Protein AF-A0A2N2D5V9-F1 (afdb_monomer)

Mean predicted aligned error: 5.67 Å

Foldseek 3Di:
DDFDWWDFDADPVRHTAWTQDPVGIWGFPDFPDKDWDCDCVVVVQFIKIWTFTQTPVRWTFIKIARPVVRIITTDDTDD

Radius of gyration: 12.58 Å; Cα co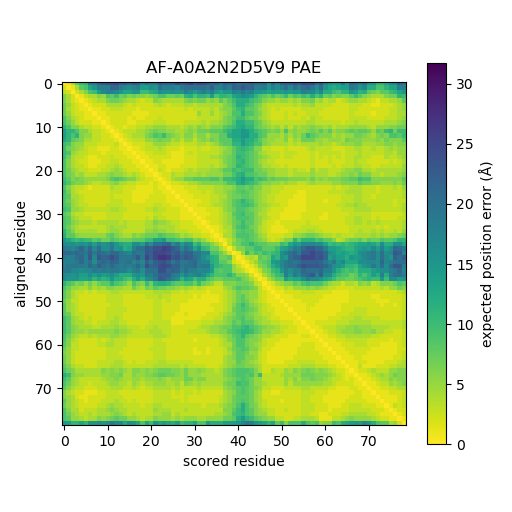ntacts (8 Å, |Δi|>4): 165; chains: 1; bounding box: 24×29×39 Å

Nearest PDB structures (foldseek):
  3nvq-assembly1_A  TM=6.440E-01  e=9.309E+00  Homo sapiens
  4r5j-assembly2_B-2  TM=6.458E-01  e=9.309E+00  Escherichia coli K-12

Structure (mmCIF, N/CA/C/O backbone):
data_AF-A0A2N2D5V9-F1
#
_entry.id   AF-A0A2N2D5V9-F1
#
loop_
_atom_site.group_PDB
_atom_site.id
_atom_site.type_symbol
_atom_site.label_atom_id
_atom_site.label_alt_id
_atom_site.label_comp_id
_atom_site.label_asym_id
_atom_site.label_entity_id
_atom_site.label_seq_id
_atom_site.pdbx_PDB_ins_code
_atom_site.Cartn_x
_atom_site.Cartn_y
_atom_site.Cartn_z
_atom_site.occupancy
_atom_site.B_iso_or_equiv
_atom_site.auth_seq_id
_atom_site.auth_comp_id
_atom_site.auth_asym_id
_atom_site.auth_atom_id
_atom_site.pdbx_PDB_model_num
ATOM 1 N N . MET A 1 1 ? 10.455 14.217 -0.920 1.00 47.56 1 MET A N 1
ATOM 2 C CA . MET A 1 1 ? 9.882 13.341 0.122 1.00 47.56 1 MET A CA 1
ATOM 3 C C . MET A 1 1 ? 10.030 11.924 -0.405 1.00 47.56 1 MET A C 1
ATOM 5 O O . MET A 1 1 ? 9.437 11.632 -1.431 1.00 47.56 1 MET A O 1
ATOM 9 N N . LEU A 1 2 ? 10.942 11.123 0.151 1.00 54.03 2 LEU A N 1
ATOM 10 C CA . LEU A 1 2 ? 11.171 9.754 -0.325 1.00 54.03 2 LEU A CA 1
ATOM 11 C C . LEU A 1 2 ? 10.104 8.863 0.313 1.00 54.03 2 LEU A C 1
ATOM 13 O O . LEU A 1 2 ? 10.030 8.782 1.537 1.00 54.03 2 LEU A O 1
ATOM 17 N N . SER A 1 3 ? 9.257 8.248 -0.506 1.00 68.94 3 SER A N 1
ATOM 18 C CA . SER A 1 3 ? 8.342 7.201 -0.061 1.00 68.94 3 SER A CA 1
ATOM 19 C C . SER A 1 3 ? 9.171 6.026 0.457 1.00 68.94 3 SER A C 1
ATOM 21 O O . SER A 1 3 ? 10.005 5.491 -0.272 1.00 68.94 3 SER A O 1
ATOM 23 N N . LEU A 1 4 ? 8.986 5.655 1.724 1.00 78.62 4 LEU A N 1
ATOM 24 C CA . LEU A 1 4 ? 9.706 4.534 2.326 1.00 78.62 4 LEU A CA 1
ATOM 25 C C . LEU A 1 4 ? 9.129 3.202 1.825 1.00 78.62 4 LEU A C 1
ATOM 27 O O . LEU A 1 4 ? 7.904 3.100 1.669 1.00 78.62 4 LEU A O 1
ATOM 31 N N . PRO A 1 5 ? 9.981 2.185 1.590 1.00 88.69 5 PRO A N 1
ATOM 32 C CA . PRO A 1 5 ? 9.502 0.860 1.244 1.00 88.69 5 PRO A CA 1
ATOM 33 C C . PRO A 1 5 ? 8.712 0.275 2.419 1.00 88.69 5 PRO A C 1
ATOM 35 O O . PRO A 1 5 ? 9.114 0.375 3.582 1.00 88.69 5 PRO A O 1
ATOM 38 N N . ILE A 1 6 ? 7.576 -0.338 2.111 1.00 92.94 6 ILE A N 1
ATOM 39 C CA . ILE A 1 6 ? 6.701 -1.014 3.066 1.00 92.94 6 ILE A CA 1
ATOM 40 C C . ILE A 1 6 ? 6.561 -2.483 2.694 1.00 92.94 6 ILE A C 1
ATOM 42 O O . ILE A 1 6 ? 6.732 -2.881 1.544 1.00 92.94 6 ILE A O 1
ATOM 46 N N . ILE A 1 7 ? 6.205 -3.306 3.677 1.00 94.19 7 ILE A N 1
ATOM 47 C CA . ILE A 1 7 ? 5.950 -4.723 3.438 1.00 94.19 7 ILE A CA 1
ATOM 48 C C . ILE A 1 7 ? 4.446 -4.925 3.291 1.00 94.19 7 ILE A C 1
ATOM 50 O O . ILE A 1 7 ? 3.671 -4.639 4.209 1.00 94.19 7 ILE A O 1
ATOM 54 N N . VAL A 1 8 ? 4.047 -5.450 2.138 1.00 94.25 8 VAL A N 1
ATOM 55 C CA . VAL A 1 8 ? 2.658 -5.757 1.802 1.00 94.25 8 VAL A CA 1
ATOM 56 C C . VAL A 1 8 ? 2.556 -7.243 1.487 1.00 94.25 8 VAL A C 1
ATOM 58 O O . VAL A 1 8 ? 3.304 -7.775 0.670 1.00 94.25 8 VAL A O 1
ATOM 61 N N . LEU A 1 9 ? 1.632 -7.927 2.153 1.00 94.38 9 LEU A N 1
ATOM 62 C CA . LEU A 1 9 ? 1.265 -9.298 1.819 1.00 94.38 9 LEU A CA 1
ATOM 63 C C . LEU A 1 9 ? 0.204 -9.260 0.730 1.00 94.38 9 LEU A C 1
ATOM 65 O O . LEU A 1 9 ? -0.794 -8.552 0.867 1.00 94.38 9 LEU A O 1
ATOM 69 N N . CYS A 1 10 ? 0.409 -10.052 -0.317 1.00 92.50 10 CYS A N 1
ATOM 70 C CA . CYS A 1 10 ? -0.535 -10.209 -1.414 1.00 92.50 10 CYS A CA 1
ATOM 71 C C . CYS A 1 10 ? -1.179 -11.597 -1.386 1.00 92.50 10 CYS A C 1
ATOM 73 O O . CYS A 1 10 ? -0.605 -12.551 -0.862 1.00 92.50 10 CYS A O 1
ATOM 75 N N . ASN A 1 11 ? -2.373 -11.715 -1.962 1.00 90.81 11 ASN A N 1
ATOM 76 C CA . ASN A 1 11 ? -2.982 -13.014 -2.236 1.00 90.81 11 ASN A CA 1
ATOM 77 C C . ASN A 1 11 ? -2.424 -13.640 -3.531 1.00 90.81 11 ASN A C 1
ATOM 79 O O . ASN A 1 11 ? -1.626 -13.037 -4.247 1.00 90.81 11 ASN A O 1
ATOM 83 N N . ASN A 1 12 ? -2.917 -14.831 -3.879 1.00 86.75 12 ASN A N 1
ATOM 84 C CA . ASN A 1 12 ? -2.532 -15.556 -5.099 1.00 86.75 12 ASN A CA 1
ATOM 85 C C . ASN A 1 12 ? -2.858 -14.806 -6.408 1.00 86.75 12 ASN A C 1
ATOM 87 O O . ASN A 1 12 ? -2.359 -15.178 -7.462 1.00 86.75 12 ASN A O 1
ATOM 91 N N . CYS A 1 13 ? -3.697 -13.768 -6.358 1.00 85.44 13 CYS A N 1
ATOM 92 C CA . CYS A 1 13 ? -4.034 -12.902 -7.492 1.00 85.44 13 CYS A CA 1
ATOM 93 C C . CYS A 1 13 ? -3.232 -11.587 -7.489 1.00 85.44 13 CYS A C 1
ATOM 95 O O . CYS A 1 13 ? -3.619 -10.651 -8.183 1.00 85.44 13 CYS A O 1
ATOM 97 N N . LEU A 1 14 ? -2.163 -11.490 -6.685 1.00 82.06 14 LEU A N 1
ATOM 98 C CA . LEU A 1 14 ? -1.329 -10.291 -6.514 1.00 82.06 14 LEU A CA 1
ATOM 99 C C . LEU A 1 14 ? -2.076 -9.063 -5.966 1.00 82.06 14 LEU A C 1
ATOM 101 O O . LEU A 1 14 ? -1.596 -7.940 -6.098 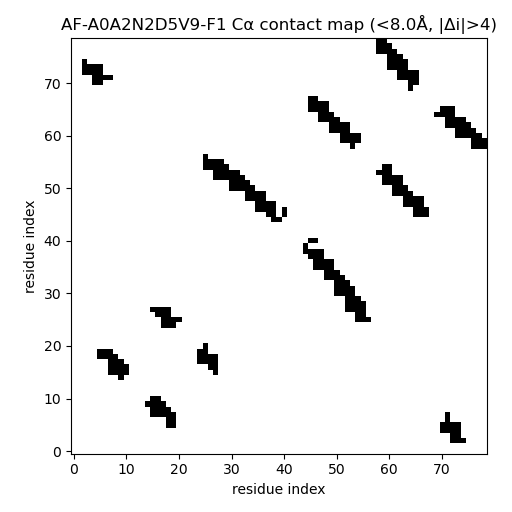1.00 82.06 14 LEU A O 1
ATOM 105 N N . LYS A 1 15 ? -3.234 -9.254 -5.323 1.00 86.31 15 LYS A N 1
ATOM 106 C CA . LYS A 1 15 ? -3.948 -8.165 -4.645 1.00 86.31 15 LYS A CA 1
ATOM 107 C C . LYS A 1 15 ? -3.444 -8.014 -3.211 1.00 86.31 15 LYS A C 1
ATOM 109 O O . LYS A 1 15 ? -3.286 -9.038 -2.537 1.00 86.31 15 LYS A O 1
ATOM 114 N N . PRO A 1 16 ? -3.240 -6.781 -2.722 1.00 92.25 16 PRO A N 1
ATOM 115 C CA . PRO A 1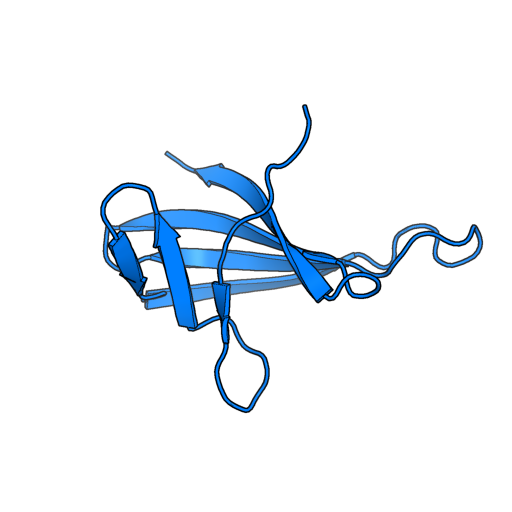 16 ? -2.774 -6.554 -1.364 1.00 92.25 16 PRO A CA 1
ATOM 116 C C . PRO A 1 16 ? -3.859 -6.967 -0.359 1.00 92.25 16 PRO A C 1
ATOM 118 O O . PRO A 1 16 ? -5.027 -6.619 -0.513 1.00 92.25 16 PRO A O 1
ATOM 121 N N . ILE A 1 17 ? -3.469 -7.727 0.667 1.00 95.00 17 ILE A N 1
ATOM 122 C CA . ILE A 1 17 ? -4.364 -8.219 1.731 1.00 95.00 17 ILE A CA 1
ATOM 123 C C . ILE A 1 17 ? -3.976 -7.724 3.124 1.00 95.00 17 ILE A C 1
ATOM 125 O O . ILE A 1 17 ? -4.848 -7.557 3.975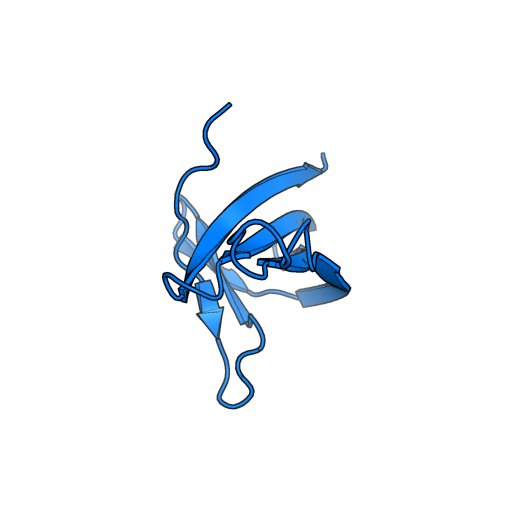 1.00 95.00 17 ILE A O 1
ATOM 129 N N . LYS A 1 18 ? -2.683 -7.497 3.388 1.00 95.38 18 LYS A N 1
ATOM 130 C CA . LYS A 1 18 ? -2.198 -6.976 4.674 1.00 95.38 18 LYS A CA 1
ATOM 131 C C . LYS A 1 18 ? -1.028 -6.036 4.462 1.00 95.38 18 LYS A C 1
ATOM 133 O O . LYS A 1 18 ? -0.204 -6.264 3.578 1.00 95.38 18 LYS A O 1
ATOM 138 N N . VAL A 1 19 ? -0.909 -5.044 5.332 1.00 94.19 19 VAL A N 1
ATOM 139 C CA . VAL A 1 19 ? 0.219 -4.109 5.361 1.00 94.19 19 VAL A CA 1
ATOM 140 C C . VAL A 1 19 ? 0.928 -4.216 6.706 1.00 94.19 19 VAL A C 1
ATOM 142 O O . VAL A 1 19 ? 0.286 -4.300 7.757 1.00 94.19 19 VAL A O 1
ATOM 145 N N . LYS A 1 20 ? 2.261 -4.236 6.682 1.00 94.06 20 LYS A N 1
ATOM 146 C CA . LYS A 1 20 ? 3.090 -4.179 7.886 1.00 94.06 20 LYS A CA 1
ATOM 147 C C . LYS A 1 20 ? 3.148 -2.735 8.384 1.00 94.06 20 LYS A C 1
ATOM 149 O O . LYS A 1 20 ? 3.635 -1.853 7.685 1.00 94.06 20 LYS A O 1
ATOM 154 N N . GLN A 1 21 ? 2.671 -2.514 9.600 1.00 89.31 21 GLN A N 1
ATOM 155 C CA . GLN A 1 21 ? 2.823 -1.272 10.352 1.00 89.31 21 GLN A CA 1
ATOM 156 C C . GLN A 1 21 ? 3.779 -1.474 11.540 1.00 89.31 21 GLN A C 1
ATOM 158 O O . GLN A 1 21 ? 4.156 -2.607 11.853 1.00 89.31 21 GLN A O 1
ATOM 163 N N . GLU A 1 22 ? 4.124 -0.392 12.247 1.00 86.88 22 GLU A N 1
ATOM 164 C CA . GLU A 1 22 ? 4.969 -0.440 13.455 1.00 86.88 22 GLU A CA 1
ATOM 165 C C . GLU A 1 22 ? 4.414 -1.398 14.520 1.00 86.88 22 GLU A C 1
ATOM 167 O O . GLU A 1 22 ? 5.156 -2.176 15.114 1.00 86.88 22 GLU A O 1
ATOM 172 N N . LYS A 1 23 ? 3.089 -1.393 14.714 1.00 88.31 23 LYS A N 1
ATOM 173 C CA . LYS A 1 23 ? 2.394 -2.221 15.714 1.00 88.31 23 LYS A CA 1
ATOM 174 C C . LYS A 1 23 ? 2.156 -3.670 15.270 1.00 88.31 23 LYS A C 1
ATOM 176 O O . LYS A 1 23 ? 1.678 -4.473 16.065 1.00 88.31 23 LYS A O 1
ATOM 181 N N . GLY A 1 24 ? 2.467 -4.020 14.019 1.00 93.44 24 GLY A N 1
ATOM 182 C CA . GLY A 1 24 ? 2.246 -5.360 13.475 1.00 93.44 24 GLY A CA 1
ATOM 183 C C . GLY A 1 24 ? 1.555 -5.367 12.114 1.00 93.44 24 GLY A C 1
ATOM 184 O O . GLY A 1 24 ? 1.583 -4.392 11.370 1.00 93.44 24 GLY A O 1
ATOM 185 N N . TRP A 1 25 ? 0.972 -6.510 11.758 1.00 95.38 25 TRP A N 1
ATOM 186 C CA . TRP A 1 25 ? 0.224 -6.661 10.511 1.00 95.38 25 TRP A CA 1
ATOM 187 C C . TRP A 1 25 ? -1.202 -6.157 10.671 1.00 95.38 25 TRP A C 1
ATOM 189 O O . TRP A 1 25 ? -1.898 -6.580 11.592 1.00 95.38 25 TRP A O 1
ATOM 199 N N . VAL A 1 26 ? -1.646 -5.327 9.732 1.00 95.31 26 VAL A N 1
ATOM 200 C CA . VAL A 1 26 ? -3.032 -4.863 9.656 1.00 95.31 26 VAL A CA 1
ATOM 201 C C . VAL A 1 26 ? -3.651 -5.351 8.355 1.00 95.31 26 VAL A C 1
ATOM 203 O O . VAL A 1 26 ? -3.040 -5.262 7.290 1.00 95.31 26 VAL A O 1
ATOM 206 N N . GLU A 1 27 ? -4.847 -5.917 8.458 1.00 96.38 27 GLU A N 1
ATOM 207 C CA . GLU A 1 27 ? -5.623 -6.399 7.318 1.00 96.38 27 GLU A CA 1
ATOM 208 C C . GLU A 1 27 ? -6.264 -5.246 6.547 1.00 96.38 27 GLU A C 1
ATOM 210 O O . GLU A 1 27 ? -6.761 -4.288 7.139 1.00 96.38 27 GLU A O 1
ATOM 215 N N . I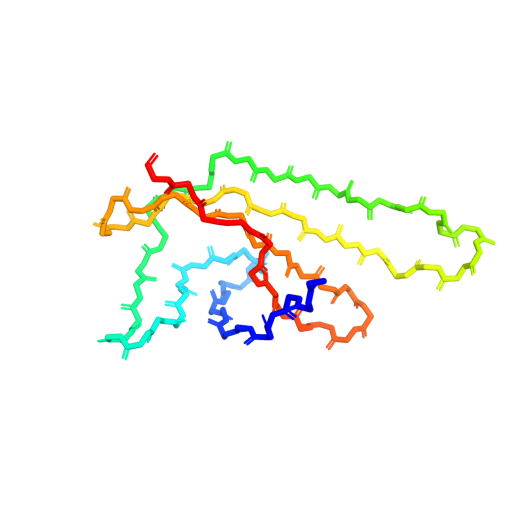LE A 1 28 ? -6.274 -5.370 5.221 1.00 95.50 28 ILE A N 1
ATOM 216 C CA . ILE A 1 28 ? -7.041 -4.499 4.334 1.00 95.50 28 ILE A CA 1
ATOM 217 C C . ILE A 1 28 ? -8.496 -4.954 4.408 1.00 95.50 28 ILE A C 1
ATOM 219 O O . ILE A 1 28 ? -8.812 -6.094 4.067 1.00 95.50 28 ILE A O 1
ATOM 223 N N . ALA A 1 29 ? -9.362 -4.077 4.908 1.00 95.38 29 ALA A N 1
ATOM 224 C CA . ALA A 1 29 ? -10.798 -4.301 4.955 1.00 95.38 29 ALA A CA 1
ATOM 225 C C . ALA A 1 29 ? -11.401 -4.179 3.551 1.00 95.38 29 ALA A C 1
ATOM 227 O O . ALA A 1 29 ? -12.179 -5.038 3.139 1.00 95.38 29 ALA A O 1
ATOM 228 N N . GLU A 1 30 ? -10.984 -3.154 2.806 1.00 94.88 30 GLU A N 1
ATOM 229 C CA . GLU A 1 30 ? -11.485 -2.862 1.467 1.00 94.88 30 GLU A CA 1
ATOM 230 C C . GLU A 1 30 ? -10.415 -2.170 0.609 1.00 94.88 30 GLU A C 1
ATOM 232 O O . GLU A 1 30 ? -9.599 -1.388 1.101 1.00 94.88 30 GLU A O 1
ATOM 237 N N . ILE A 1 31 ? -10.415 -2.453 -0.696 1.00 94.62 31 ILE A N 1
ATOM 238 C CA . ILE A 1 31 ? -9.666 -1.668 -1.684 1.00 94.62 31 ILE A CA 1
ATOM 239 C C . ILE A 1 31 ? -10.656 -0.667 -2.274 1.00 94.62 31 ILE A C 1
ATOM 241 O O . ILE A 1 31 ? -11.511 -1.050 -3.068 1.00 94.62 31 ILE A O 1
ATOM 245 N N . LEU A 1 32 ? -10.531 0.596 -1.874 1.00 94.81 32 LEU A N 1
ATOM 246 C CA . LEU A 1 32 ? -11.414 1.680 -2.301 1.00 94.81 32 LEU A CA 1
ATOM 247 C C . LEU A 1 32 ? -11.190 2.035 -3.774 1.00 94.81 32 LEU A C 1
ATOM 249 O O . LEU A 1 32 ? -12.133 2.348 -4.493 1.00 94.81 32 LEU A O 1
ATOM 253 N N . GLU A 1 33 ? -9.935 2.002 -4.224 1.00 94.31 33 GLU A N 1
ATOM 254 C CA . GLU A 1 33 ? -9.571 2.370 -5.591 1.00 94.31 33 GLU A CA 1
ATOM 255 C C . GLU A 1 33 ? -8.265 1.681 -6.012 1.00 94.31 33 GLU A C 1
ATOM 257 O O . GLU A 1 33 ? -7.390 1.418 -5.183 1.00 94.31 33 GLU A O 1
ATOM 262 N N . CYS A 1 34 ? -8.131 1.376 -7.303 1.00 92.56 34 CYS A N 1
ATOM 263 C CA . CYS A 1 34 ? -6.942 0.767 -7.894 1.00 92.56 34 CYS A CA 1
ATOM 264 C C . CYS A 1 34 ? -6.727 1.351 -9.291 1.00 92.56 34 CYS A C 1
ATOM 266 O O . CYS A 1 34 ? -7.619 1.253 -10.135 1.00 92.56 34 CYS A O 1
ATOM 268 N N . TRP A 1 35 ? -5.554 1.929 -9.548 1.00 91.12 35 TRP A N 1
ATOM 269 C CA . TRP A 1 35 ? -5.221 2.506 -10.849 1.00 91.12 35 TRP A CA 1
ATOM 270 C C . TRP A 1 35 ? -3.760 2.271 -11.217 1.00 91.12 35 TRP A C 1
ATOM 272 O O . TRP A 1 35 ? -2.883 2.116 -10.366 1.00 91.12 35 TRP A O 1
ATOM 282 N N . HIS A 1 36 ? -3.510 2.223 -12.520 1.00 87.19 36 HIS A N 1
ATOM 283 C CA . HIS A 1 36 ? -2.168 2.142 -13.072 1.00 87.19 36 HIS A CA 1
ATOM 284 C C . HIS A 1 36 ? -1.704 3.550 -13.410 1.00 87.19 36 HIS A C 1
ATOM 286 O O . HIS A 1 36 ? -2.379 4.261 -14.153 1.00 87.19 36 HIS A O 1
ATOM 292 N N . ASP A 1 37 ? -0.559 3.939 -12.867 1.00 80.94 37 ASP A N 1
ATOM 293 C CA . ASP A 1 37 ? 0.169 5.098 -13.349 1.00 80.94 37 ASP A CA 1
ATOM 294 C C . ASP A 1 37 ? 1.220 4.596 -14.336 1.00 80.94 37 ASP A C 1
ATOM 296 O O . ASP A 1 37 ? 2.245 4.010 -13.972 1.00 80.94 37 ASP A O 1
ATOM 300 N N . THR A 1 38 ? 0.902 4.762 -15.614 1.00 65.94 38 THR A N 1
ATOM 301 C CA . THR A 1 38 ? 1.778 4.402 -16.729 1.00 65.94 38 THR A CA 1
ATOM 302 C C . THR A 1 38 ? 2.861 5.445 -16.996 1.00 65.94 38 THR A C 1
ATOM 304 O O . THR A 1 38 ? 3.599 5.266 -17.960 1.00 65.94 38 THR A O 1
ATOM 307 N N . GLY A 1 39 ? 2.974 6.513 -16.189 1.00 62.56 39 GLY A N 1
ATOM 308 C CA . GLY A 1 39 ? 4.028 7.525 -16.304 1.00 62.56 39 GLY A CA 1
ATOM 309 C C . GLY A 1 39 ? 4.302 7.995 -17.740 1.00 62.56 39 GLY A C 1
ATOM 310 O O . GLY A 1 39 ? 3.481 7.854 -18.653 1.00 62.56 39 GLY A O 1
ATOM 311 N N . CYS A 1 40 ? 5.500 8.519 -17.976 1.00 57.50 40 CYS A N 1
ATOM 312 C CA . CYS A 1 40 ? 6.054 8.589 -19.325 1.00 57.50 40 CYS A CA 1
ATOM 313 C C . CYS A 1 40 ? 6.806 7.281 -19.616 1.00 57.50 40 CYS A C 1
ATOM 315 O O . CYS A 1 40 ? 8.028 7.284 -19.743 1.00 57.50 40 CYS A O 1
ATOM 317 N N . TRP A 1 41 ? 6.100 6.150 -19.730 1.00 58.22 41 TRP A N 1
ATOM 318 C CA . TRP A 1 41 ? 6.662 4.836 -20.105 1.00 58.22 41 TRP A CA 1
ATOM 319 C C . TRP A 1 41 ? 7.576 4.869 -21.349 1.00 58.22 41 TRP A C 1
ATOM 321 O O . TRP A 1 41 ? 8.505 4.073 -21.467 1.00 58.22 41 TRP A O 1
ATOM 331 N N . TRP A 1 42 ? 7.397 5.849 -22.244 1.00 58.44 42 TRP A N 1
ATOM 332 C CA . TRP A 1 42 ? 8.283 6.103 -23.389 1.00 58.44 42 TRP A CA 1
ATOM 333 C C . TRP A 1 42 ? 9.660 6.703 -23.036 1.00 58.44 42 TRP A C 1
ATOM 335 O O . TRP A 1 42 ? 10.529 6.764 -23.903 1.00 58.44 42 TRP A O 1
ATOM 345 N N . GLN A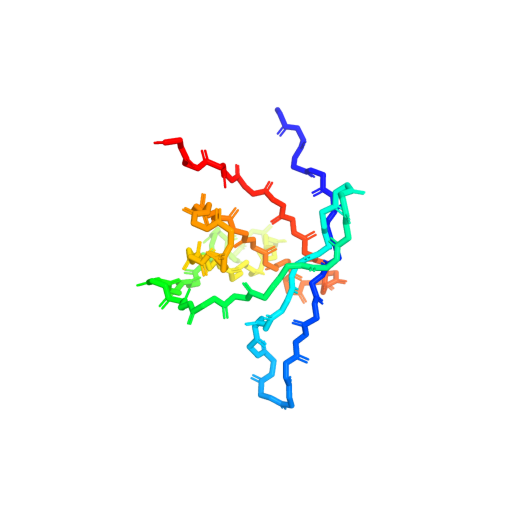 1 43 ? 9.886 7.152 -21.799 1.00 67.00 43 GLN A N 1
ATOM 346 C CA . GLN A 1 43 ? 11.17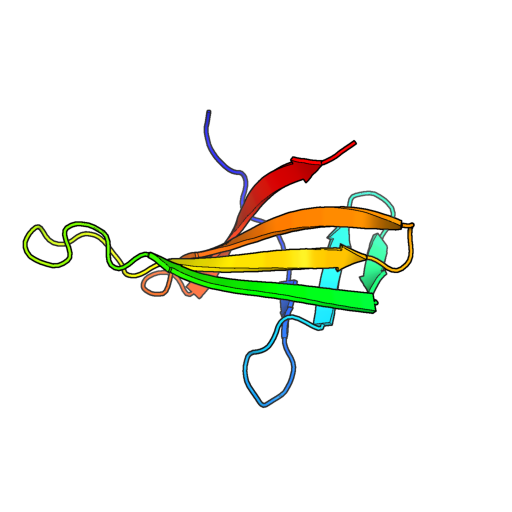7 7.651 -21.299 1.00 67.00 43 GLN A CA 1
ATOM 347 C C . GLN A 1 43 ? 11.874 6.682 -20.329 1.00 67.00 43 GLN A C 1
ATOM 349 O O . GLN A 1 43 ? 12.887 7.047 -19.735 1.00 67.00 43 GLN A O 1
ATOM 354 N N . GLY A 1 44 ? 11.377 5.448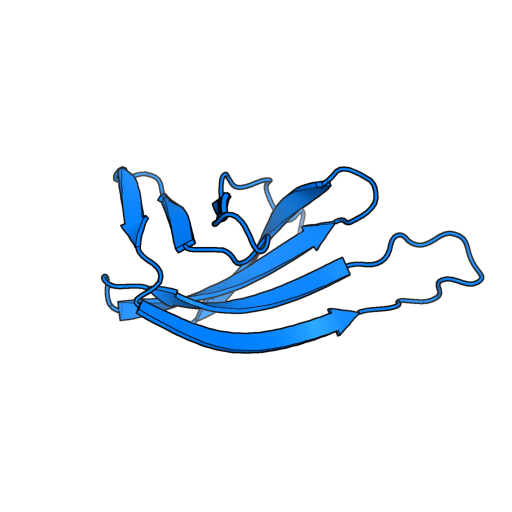 -20.186 1.00 60.59 44 GLY A N 1
ATOM 355 C CA . GLY A 1 44 ? 11.975 4.441 -19.302 1.00 60.59 44 GLY A CA 1
ATOM 356 C C . GLY A 1 44 ? 11.539 4.541 -17.837 1.00 60.59 44 GLY A C 1
ATOM 357 O O . GLY A 1 44 ? 12.207 3.982 -16.972 1.00 60.59 44 GLY A O 1
ATOM 358 N N . GLU A 1 45 ? 10.435 5.237 -17.545 1.00 64.56 45 GLU A N 1
ATOM 359 C CA . GLU A 1 45 ? 9.808 5.183 -16.222 1.00 64.56 45 GLU A CA 1
ATOM 360 C C . GLU A 1 45 ? 9.076 3.849 -16.016 1.00 64.56 45 GLU A C 1
ATOM 362 O O . GLU A 1 45 ? 8.331 3.391 -16.883 1.00 64.56 45 GLU A O 1
ATOM 367 N N . SER A 1 46 ? 9.289 3.230 -14.852 1.00 66.81 46 SER A N 1
ATOM 368 C CA . SER A 1 46 ? 8.635 1.983 -14.453 1.00 66.81 46 SER A CA 1
ATOM 369 C C . SER A 1 46 ? 7.138 2.182 -14.225 1.00 66.81 46 SER A C 1
ATOM 371 O O . SER A 1 46 ? 6.728 3.136 -13.559 1.00 66.81 46 SER A O 1
ATOM 373 N N . GLU A 1 47 ? 6.329 1.238 -14.708 1.00 80.69 47 GLU A N 1
ATOM 374 C CA . GLU A 1 47 ? 4.897 1.191 -14.408 1.00 80.69 47 GLU A CA 1
ATOM 375 C C . GLU A 1 47 ? 4.670 1.081 -12.894 1.00 80.69 47 GLU A C 1
ATOM 377 O O . GLU A 1 47 ? 5.270 0.239 -12.214 1.00 80.69 47 GLU A O 1
ATOM 382 N N . LYS A 1 48 ? 3.771 1.909 -12.359 1.00 87.75 48 LYS A N 1
ATOM 383 C CA . LYS A 1 48 ? 3.376 1.862 -10.948 1.00 87.75 48 LYS A CA 1
ATOM 384 C C . LYS A 1 48 ? 1.907 1.508 -10.840 1.00 87.75 48 LYS A C 1
ATOM 386 O O . LYS A 1 48 ? 1.074 1.979 -11.613 1.00 87.75 48 LYS A O 1
ATOM 391 N N . VAL A 1 49 ? 1.573 0.683 -9.857 1.00 90.56 49 VAL A N 1
ATOM 392 C CA . VAL A 1 49 ? 0.177 0.357 -9.546 1.00 90.56 49 VAL A CA 1
ATOM 393 C C . VAL A 1 49 ? -0.162 0.916 -8.189 1.00 90.56 49 VAL A C 1
ATOM 395 O O . VAL A 1 49 ? 0.416 0.489 -7.192 1.00 90.56 49 VAL A O 1
ATOM 398 N N . PHE A 1 50 ? -1.100 1.848 -8.160 1.00 92.94 50 PHE A N 1
ATOM 399 C CA . PHE A 1 50 ? -1.570 2.496 -6.951 1.00 92.94 50 PHE A CA 1
ATOM 400 C C . PHE A 1 50 ? -2.834 1.817 -6.434 1.00 92.94 50 PHE A C 1
ATOM 402 O O . PHE A 1 50 ? -3.710 1.407 -7.198 1.00 92.94 50 PHE A O 1
ATOM 409 N N . TYR A 1 51 ? -2.924 1.733 -5.112 1.00 94.31 51 TYR A N 1
ATOM 410 C CA . TYR A 1 51 ? -4.061 1.208 -4.379 1.00 94.31 51 TYR A CA 1
ATOM 411 C C . TYR A 1 51 ? -4.418 2.181 -3.263 1.00 94.31 51 TYR A C 1
ATOM 413 O O . TYR A 1 51 ? -3.596 2.454 -2.381 1.00 94.31 51 TYR A O 1
ATOM 421 N N . ARG A 1 52 ? -5.667 2.641 -3.254 1.00 95.62 52 ARG A N 1
ATOM 422 C CA . ARG A 1 52 ? -6.267 3.253 -2.071 1.00 95.62 52 ARG A CA 1
ATOM 423 C C . ARG A 1 52 ? -6.949 2.155 -1.270 1.00 95.62 52 ARG A C 1
ATOM 425 O O . ARG A 1 52 ? -7.864 1.496 -1.759 1.00 95.62 52 ARG A O 1
ATOM 432 N N . ILE A 1 53 ? -6.483 1.950 -0.048 1.00 95.38 53 ILE A N 1
ATOM 433 C CA . ILE A 1 53 ? -6.908 0.861 0.828 1.00 95.38 53 ILE A CA 1
ATOM 434 C C . ILE A 1 53 ? -7.499 1.417 2.118 1.00 95.38 53 ILE A C 1
ATOM 436 O O . ILE A 1 53 ? -6.966 2.364 2.696 1.00 95.38 53 ILE A O 1
ATOM 440 N N . HIS A 1 54 ? -8.582 0.801 2.575 1.00 95.88 54 HIS A N 1
ATOM 441 C CA . HIS A 1 54 ? -9.125 0.970 3.916 1.00 95.88 54 HIS A CA 1
ATOM 442 C C . HIS A 1 54 ? -8.686 -0.219 4.762 1.00 95.88 54 HIS A C 1
ATOM 444 O O . HIS A 1 54 ? -8.847 -1.382 4.377 1.00 95.88 54 HIS A O 1
ATOM 450 N N . LEU A 1 55 ? -8.055 0.069 5.888 1.00 94.75 55 LEU A N 1
ATOM 451 C CA . LEU A 1 55 ? -7.529 -0.925 6.805 1.00 94.75 55 LEU A CA 1
ATOM 452 C C . LEU A 1 55 ? -8.536 -1.211 7.923 1.00 94.75 55 LEU A C 1
ATOM 454 O O . LEU A 1 55 ? -9.367 -0.381 8.274 1.00 94.75 55 LEU A O 1
ATOM 458 N N . ARG A 1 56 ? -8.445 -2.401 8.524 1.00 94.31 56 ARG A N 1
ATOM 459 C CA . ARG A 1 56 ? -9.297 -2.822 9.655 1.00 94.31 56 ARG A CA 1
ATOM 460 C C . ARG A 1 56 ? -9.153 -1.947 10.907 1.00 94.31 56 ARG A C 1
ATOM 462 O O . ARG A 1 56 ? -10.012 -2.024 11.777 1.00 94.31 56 ARG A O 1
ATOM 469 N N . ASP A 1 57 ? -8.071 -1.180 11.018 1.00 92.69 57 ASP A N 1
ATOM 470 C CA . ASP A 1 57 ? -7.850 -0.174 12.067 1.00 92.69 57 ASP A CA 1
ATOM 471 C C . ASP A 1 57 ? -8.467 1.195 11.715 1.00 92.69 57 ASP A C 1
ATOM 473 O O . ASP A 1 57 ? -8.151 2.187 12.362 1.00 92.69 57 ASP A O 1
ATOM 477 N N . ASP A 1 58 ? -9.340 1.222 10.704 1.00 92.31 58 ASP A N 1
ATOM 478 C CA . ASP A 1 58 ? -10.051 2.379 10.153 1.00 92.31 58 ASP A CA 1
ATOM 479 C C . ASP A 1 58 ? -9.168 3.400 9.415 1.00 92.31 58 ASP A C 1
ATOM 481 O O . ASP A 1 58 ? -9.659 4.394 8.887 1.00 92.31 58 ASP A O 1
ATOM 485 N N . ALA A 1 59 ? -7.864 3.134 9.284 1.00 91.88 59 ALA A N 1
ATOM 486 C CA . ALA A 1 59 ? -6.963 4.005 8.543 1.00 91.88 59 ALA A CA 1
ATOM 487 C C . ALA A 1 59 ? -7.132 3.839 7.025 1.00 91.88 59 ALA A C 1
ATOM 489 O O . ALA A 1 59 ? -7.133 2.722 6.495 1.00 91.88 59 ALA A O 1
ATOM 490 N N . ILE A 1 60 ? -7.164 4.956 6.297 1.00 95.12 60 ILE A N 1
ATOM 491 C CA . ILE A 1 60 ? -7.116 4.955 4.832 1.00 95.12 60 ILE A CA 1
ATOM 492 C C . ILE A 1 60 ? -5.699 5.308 4.380 1.00 95.12 60 ILE A C 1
ATOM 494 O O . ILE A 1 60 ? -5.116 6.315 4.789 1.00 95.12 60 ILE A O 1
ATOM 498 N N . LYS A 1 61 ? -5.119 4.470 3.520 1.00 94.06 61 LYS A N 1
ATOM 499 C CA . LYS A 1 61 ? -3.760 4.661 2.997 1.00 94.06 61 LYS A CA 1
ATOM 500 C C . LYS A 1 61 ? -3.733 4.507 1.488 1.00 94.06 61 LYS A C 1
ATOM 502 O O . LYS A 1 61 ? -4.479 3.726 0.908 1.00 94.06 61 LYS A O 1
ATOM 507 N N . GLU A 1 62 ? -2.836 5.247 0.861 1.00 94.75 62 GLU A N 1
ATOM 508 C CA . GLU A 1 62 ? -2.480 5.099 -0.539 1.00 94.75 62 GLU A CA 1
ATOM 509 C C . GLU A 1 62 ? -1.098 4.469 -0.609 1.00 94.75 62 GLU A C 1
ATOM 511 O O . GLU A 1 62 ? -0.118 5.022 -0.097 1.00 94.75 62 GLU A O 1
ATOM 516 N N . ILE A 1 63 ? -1.035 3.289 -1.209 1.00 93.69 63 ILE A N 1
ATOM 517 C CA . ILE A 1 63 ? 0.196 2.535 -1.415 1.00 93.69 63 ILE A CA 1
ATOM 518 C C . ILE A 1 63 ? 0.377 2.299 -2.906 1.00 93.69 63 ILE A C 1
ATOM 520 O O . ILE A 1 63 ? -0.605 2.228 -3.644 1.00 93.69 63 ILE A O 1
ATOM 524 N N . PHE A 1 64 ? 1.613 2.136 -3.356 1.00 92.62 64 PHE A N 1
ATOM 525 C CA . PHE A 1 64 ? 1.867 1.696 -4.721 1.00 92.62 64 PHE A CA 1
ATOM 526 C C . PHE A 1 64 ? 2.909 0.598 -4.773 1.00 92.62 64 PHE A C 1
ATOM 528 O O . PHE A 1 64 ? 3.776 0.510 -3.905 1.00 92.62 64 PHE A O 1
ATOM 535 N N . GLN A 1 65 ? 2.807 -0.230 -5.804 1.00 91.06 65 GLN A N 1
ATOM 536 C CA . GLN A 1 65 ? 3.848 -1.164 -6.185 1.00 91.06 65 GLN A CA 1
ATOM 537 C C . GLN A 1 65 ? 4.604 -0.603 -7.385 1.00 91.06 65 GLN A C 1
ATOM 539 O O . GLN A 1 65 ? 3.987 -0.260 -8.397 1.00 91.06 65 GLN A O 1
ATOM 544 N N . ASP A 1 66 ? 5.927 -0.545 -7.286 1.00 88.38 66 ASP A N 1
ATOM 545 C CA . ASP A 1 66 ? 6.791 -0.378 -8.449 1.00 88.38 66 ASP A CA 1
ATOM 546 C C . ASP A 1 66 ? 6.881 -1.725 -9.183 1.00 88.38 66 ASP A C 1
ATOM 548 O O . ASP A 1 66 ? 7.304 -2.727 -8.601 1.00 88.38 66 ASP A O 1
ATOM 552 N N . ARG A 1 67 ? 6.441 -1.799 -10.445 1.00 83.56 67 ARG A N 1
ATOM 553 C CA . ARG A 1 67 ? 6.450 -3.064 -11.203 1.00 83.56 67 ARG A CA 1
ATOM 554 C C . ARG A 1 67 ? 7.853 -3.533 -11.577 1.00 83.56 67 ARG A C 1
ATOM 556 O O . ARG A 1 67 ? 8.023 -4.725 -11.817 1.00 83.56 67 ARG A O 1
ATOM 563 N N . HIS A 1 68 ? 8.833 -2.636 -11.635 1.00 83.12 68 HIS A N 1
ATOM 564 C CA . HIS A 1 68 ? 10.204 -2.979 -11.996 1.00 83.12 68 HIS A CA 1
ATOM 565 C C . HIS A 1 68 ? 10.939 -3.641 -10.832 1.00 83.12 68 HIS A C 1
ATOM 567 O O . HIS A 1 68 ? 11.531 -4.703 -11.019 1.00 83.12 68 HIS A O 1
ATOM 573 N N . SER A 1 69 ? 10.870 -3.064 -9.628 1.00 85.62 69 SER A N 1
ATOM 574 C CA . SER A 1 69 ? 11.499 -3.663 -8.439 1.00 85.62 69 SER A CA 1
ATOM 575 C C . SER A 1 69 ? 10.588 -4.636 -7.681 1.00 85.62 69 SER A C 1
ATOM 577 O O . SER A 1 69 ? 11.057 -5.369 -6.812 1.00 85.62 69 SER A O 1
ATOM 579 N N . ALA A 1 70 ? 9.293 -4.667 -8.013 1.00 85.75 70 ALA A N 1
ATOM 580 C CA . ALA A 1 70 ? 8.231 -5.357 -7.274 1.00 85.75 70 ALA A CA 1
ATOM 581 C C . ALA A 1 70 ? 8.066 -4.882 -5.814 1.00 85.75 70 ALA A C 1
ATOM 583 O O . ALA A 1 70 ? 7.334 -5.510 -5.039 1.00 85.75 70 ALA A O 1
ATOM 584 N N . GLU A 1 71 ? 8.702 -3.769 -5.444 1.00 90.69 71 GLU A N 1
ATOM 585 C CA . GLU A 1 71 ? 8.649 -3.192 -4.106 1.00 90.69 71 GLU A CA 1
ATOM 586 C C . GLU A 1 71 ? 7.379 -2.372 -3.896 1.00 90.69 71 GLU A C 1
ATOM 588 O O . GLU A 1 71 ? 6.821 -1.779 -4.821 1.00 90.69 71 GLU A O 1
ATOM 593 N N . TRP A 1 72 ? 6.934 -2.334 -2.644 1.00 93.00 72 TRP A N 1
ATOM 594 C CA . TRP A 1 72 ? 5.769 -1.571 -2.227 1.00 93.00 72 TRP A CA 1
ATOM 595 C C . TRP A 1 72 ? 6.191 -0.331 -1.463 1.00 93.00 72 TRP A C 1
ATOM 597 O O . TRP A 1 72 ? 7.118 -0.371 -0.658 1.00 93.00 72 TRP A O 1
ATOM 607 N N . PHE A 1 73 ? 5.453 0.751 -1.655 1.00 92.62 73 PHE A N 1
ATOM 608 C CA . PHE A 1 73 ? 5.748 2.048 -1.074 1.00 92.62 73 PHE A CA 1
ATOM 609 C C . PHE A 1 73 ? 4.484 2.679 -0.508 1.00 92.62 73 PHE A C 1
ATOM 611 O O . PHE A 1 73 ? 3.393 2.540 -1.065 1.00 92.62 73 PHE A O 1
ATOM 618 N N . LEU A 1 74 ? 4.639 3.402 0.599 1.00 92.12 74 LEU A N 1
ATOM 619 C CA . LEU A 1 74 ? 3.587 4.264 1.123 1.00 92.12 74 LEU A CA 1
ATOM 620 C C . LEU A 1 74 ? 3.647 5.618 0.414 1.00 92.12 74 LEU A C 1
ATOM 622 O O . LEU A 1 74 ? 4.664 6.311 0.483 1.00 92.12 74 LEU A O 1
ATOM 626 N N . TYR A 1 75 ? 2.552 5.998 -0.237 1.00 90.75 75 TYR A N 1
ATOM 627 C CA . TYR A 1 75 ? 2.424 7.287 -0.909 1.00 90.75 75 TYR A CA 1
ATOM 628 C C . TYR A 1 75 ? 1.751 8.329 -0.019 1.00 90.75 75 TYR A C 1
ATOM 630 O O . TYR A 1 75 ? 2.253 9.443 0.121 1.00 90.75 75 TYR A O 1
ATOM 638 N N . LYS A 1 76 ? 0.626 7.964 0.607 1.00 91.19 76 LYS A N 1
ATOM 639 C CA . LYS A 1 76 ? -0.164 8.889 1.423 1.00 91.19 76 LYS A CA 1
ATOM 640 C C . LYS A 1 76 ? -0.908 8.167 2.541 1.00 91.19 76 LYS A C 1
ATOM 642 O O . LYS A 1 76 ? -1.335 7.028 2.380 1.00 91.19 76 LYS A O 1
ATOM 647 N N . ILE A 1 77 ? -1.077 8.845 3.669 1.00 89.94 77 ILE A N 1
ATOM 648 C CA . ILE A 1 77 ? -2.011 8.462 4.733 1.00 89.94 77 ILE A CA 1
ATOM 649 C C . ILE A 1 77 ? -3.095 9.537 4.759 1.00 89.94 77 ILE A C 1
ATOM 651 O O . ILE A 1 77 ? -2.777 10.725 4.668 1.00 89.94 77 ILE A O 1
ATOM 655 N N . TYR A 1 78 ? -4.350 9.116 4.825 1.00 85.88 78 TYR A N 1
ATOM 656 C CA . TYR A 1 78 ? -5.486 9.998 5.060 1.00 85.88 78 TYR A CA 1
ATOM 657 C C . TYR A 1 78 ? -5.833 9.921 6.555 1.00 85.88 78 TYR A C 1
ATOM 659 O O . TYR A 1 78 ? -5.796 8.829 7.125 1.00 85.88 78 TYR A O 1
ATOM 667 N N . ASP A 1 79 ? -6.085 11.081 7.160 1.00 72.44 79 ASP A N 1
ATOM 668 C CA . ASP A 1 79 ? -6.527 11.271 8.552 1.00 72.44 79 ASP A CA 1
ATOM 669 C C . ASP A 1 79 ? -8.038 11.543 8.571 1.00 72.44 79 ASP A C 1
ATOM 671 O O . ASP A 1 79 ? -8.512 12.185 7.597 1.00 72.44 79 ASP A O 1
#

Sequence (79 aa):
MLSLPIIVLCNNCLKPIKVKQEKGWVEIAEILECWHDTGCWWQGESEKVFYRIHLRDDAIKEIFQDRHSAEWFLYKIYD

Secondary structure (DSSP, 8-state):
-PPPEE-EEE-TTS-EEEEEETTEEEEEEEEEEEEEE-TTGGGTPPPEEEEEEEETTS-EEEEEEETTT--EEEEEEE-

pLDDT: mean 86.35, std 11.83, range [47.56, 96.38]

Solvent-accessible surface area (backbone atoms only — not comparable to full-atom values): 4602 Å² total; per-residue (Å²): 135,82,63,54,79,46,57,66,45,58,48,100,84,73,45,79,44,31,40,60,50,96,94,40,79,41,45,50,69,43,76,80,43,77,49,74,46,55,72,60,47,93,78,73,46,64,46,30,42,38,35,35,32,32,30,71,86,74,46,38,37,32,34,31,34,37,65,77,80,67,45,32,30,48,76,46,76,58,133

=== Feature glossary ===
Legend for the data blocks above and below:

— What the protein is —

Sequence gives the chain of amino acids in standard one-letter code (A=alanine, C=cysteine, …, Y=tyrosine), read N→C. It is the only feature that is directly encoded by the gene; all structural features are derived from the folded form of this sequence.

The annotation block draws on four external resources. InterPro: which protein families and domains the sequence belongs to. GO: standardized terms for what the protein does, what process it participates in, and where in the cell it acts. CATH: which structural fold it has in the CATH hierarchy. Organism: the species of origin.

— Where its atoms are —

Atomic coordinates in PDBx/mmCIF format — the same representation the Protein Data Bank distributes. Each line of the _atom_site loop places one backbone atom in Cartesian space (units: ångströms, origin: arbitrary).

Six rendered views show the 3D structure from the faces of a cube — i.e. along ±x, ±y, ±z. Rendering representation is drawn randomly per protein from cartoon (secondary-structure ribbons), sticks (backbone bonds), or molecular surface; coloring is either N→C rainbow (blue at the N-terminus through red at the C-terminus) or one color per chain.

— Local backbone conformation —

DSSP 8-state secondary structure assigns each residue one of H (α-helix), G (3₁₀-helix), I (π-helix), E (extended β-strand), B (isolated β-bridge), T (hydrogen-bonded turn), S (bend), or '-' (coil). The assignment is computed from backbone hydrogen-bond geometry via the Kabsch–Sander algorithm.

P-SEA three-state annotation labels each residue as helix, strand, or coil based purely on the geometry of the Cα trace. It serves as a fallback when the full backbone (and thus DSSP) is unavailable.

φ (phi) and ψ (psi) are the two rotatable backbone dihedrals per residue: φ is the C(i-1)–N–Cα–C torsion, ψ is the N–Cα–C–N(i+1) torsion, both in degrees on (−180°, 180°]. α-helical residues cluster near (−60°, −45°); β-strand residues near (−120°, +130°). A Ramachandran plot is simply a scatter of (φ, ψ) for every residue.

— Global shape and packing —

Radius of gyration (Rg) is the root-mean-square distance of Cα atoms from their centroid — a single number for overall size and compactness. A globular domain of N residues has Rg ≈ 2.2·N^0.38 Å; an extended or disordered chain has a much larger Rg. The Cα contact count is the number of residue pairs whose Cα atoms are within 8 Å and are more than four positions apart in sequence — a standard proxy for tertiary packing density. The bounding box is the smallest axis-aligned box enclosing all Cα atoms.

Accessible surface area quantifies burial. A residue with SASA near zero is packed into the hydrophobic core; one with SASA >100 Å² sits on the surface. Computed here via the Shrake–Rupley numerical algorithm with a 1.4 Å probe.

The contact map is a binary N×N matrix image: pixel (i, j) is dark where Cα_i and Cα_j are within 8 Å and |i−j|>4. Because the |i−j|>4 filter removes local helical contacts, off-diagonal stripes parallel to the main diagonal indicate parallel β-sheets; stripes perpendicular to it indicate antiparallel β-sheets. The Ramachandran plot scatters every residue's (φ, ψ) pair against the sterically allowed regions. The PAE heatmap renders the predicted-aligned-error matrix.

— Structural neighborhood —

A 3Di character summarizes, for each residue, the relative orientation of the Cα frame of its nearest spatial neighbor. Because it encodes fold topology rather than chemistry, 3Di alignments detect remote structural similarity that sequence alignment misses.

Structural nearest neighbors (via Foldseek easy-search vs the PDB). Reported per hit: target PDB id, E-value, and alignment TM-score. A TM-score above ~0.5 is the conventional threshold for 'same fold'.

— Confidence and disorder —

For AlphaFold models, the B-factor field carries pLDDT — the model's own estimate of local accuracy on a 0–100 scale. Regions with pLDDT<50 should be treated as essentially unmodeled; they often correspond to intrinsicall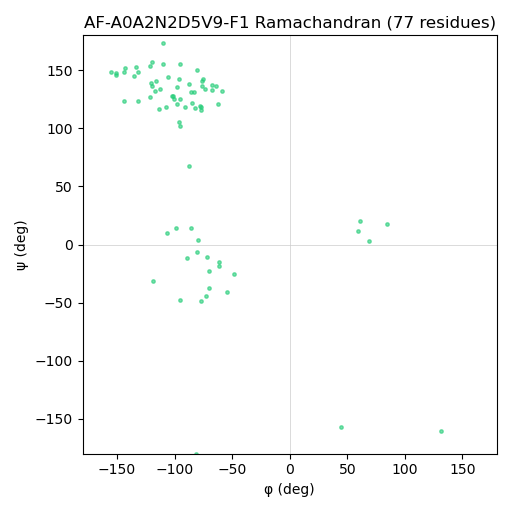y disordered segments.

B-factor (Debye–Waller factor) reflects atomic displacement in the crystal lattice. It is an experimental observable (units Å²), not a prediction; low values mean the atom is pinned down, high values mean it moves or is heterogeneous across the crystal.

Predicted Aligned Error (PAE) is an AlphaFold confidence matrix: entry (i, j) is the expected error in the position of residue j, in ångströms, when the prediction is superimposed on the true structure at residue i. Low PAE within a block of residues means that block is internally rigid and well-predicted; high PAE between two blocks means their relative placement is uncertain even if each block individually is confident.